Protein AF-A0A0H2ZF99-F1 (afdb_monomer_lite)

InterPro domains:
  IPR028994 Integrin alpha, N-terminal [SSF69318] (31-156)

Radius of gyration: 26.5 Å; chains: 1; bounding box: 35×105×45 Å

Organism: Pseudomonas aeruginosa (strain UCBPP-PA14) (NCBI:txid208963)

Sequence (159 aa):
MGVGSGGCMVGRWSAWIVAVAICLMVGDATAAGWRSANFRVYSGDYNGDGQPDLYLKAVTSVVVVGGEVATPIPLLPPLKNVVLLRNGASYSALYDPPAADLNAVAWTAAPYQSFIGDLNRDGILDLVLQPNDSSDSLLIVSGNPSAHGVLQVASGTGR

pLDDT: mean 72.23, std 19.37, range [34.22, 95.94]

Structure (mmCIF, N/CA/C/O backbone):
data_AF-A0A0H2ZF99-F1
#
_entry.id   AF-A0A0H2ZF99-F1
#
loop_
_atom_site.group_PDB
_atom_site.id
_atom_site.type_symbol
_atom_site.label_atom_id
_atom_site.label_alt_id
_atom_site.label_comp_id
_atom_site.label_asym_id
_atom_site.label_entity_id
_atom_site.label_seq_id
_atom_site.pdbx_PDB_ins_code
_atom_site.Cartn_x
_atom_site.Cartn_y
_atom_site.Cartn_z
_atom_site.occupancy
_atom_site.B_iso_or_equiv
_atom_site.auth_seq_id
_atom_site.auth_comp_id
_atom_site.auth_asym_id
_atom_site.auth_atom_id
_atom_site.pdbx_PDB_model_num
ATOM 1 N N . MET A 1 1 ? 1.328 80.594 10.123 1.00 35.31 1 MET A N 1
ATOM 2 C CA . MET A 1 1 ? 0.229 79.750 10.644 1.00 35.31 1 MET A CA 1
ATOM 3 C C . MET A 1 1 ? -0.377 79.042 9.449 1.00 35.31 1 MET A C 1
ATOM 5 O O . MET A 1 1 ? -0.540 79.683 8.422 1.00 35.31 1 MET A O 1
ATOM 9 N N . GLY A 1 2 ? -0.487 77.717 9.532 1.00 40.41 2 GLY A N 1
ATOM 10 C CA . GLY A 1 2 ? -0.562 76.834 8.368 1.00 40.41 2 GLY A CA 1
ATOM 11 C C . GLY A 1 2 ? -1.878 76.848 7.595 1.00 40.41 2 GLY A C 1
ATOM 12 O O . GLY A 1 2 ? -2.890 77.308 8.103 1.00 40.41 2 GLY A O 1
ATOM 13 N N . VAL A 1 3 ? -1.786 76.335 6.368 1.00 38.88 3 VAL A N 1
ATOM 14 C CA . VAL A 1 3 ? -2.584 75.314 5.648 1.00 38.88 3 VAL A CA 1
ATOM 15 C C . VAL A 1 3 ? -1.952 75.287 4.238 1.00 38.88 3 VAL A C 1
ATOM 17 O O . VAL A 1 3 ? -1.569 76.334 3.737 1.00 38.88 3 VAL A O 1
ATOM 20 N N . GLY A 1 4 ? -1.647 74.194 3.546 1.00 37.72 4 GLY A N 1
ATOM 21 C CA . GLY A 1 4 ? -2.236 72.868 3.487 1.00 37.72 4 GLY A CA 1
ATOM 22 C C . GLY A 1 4 ? -2.589 72.601 2.015 1.00 37.72 4 GLY A C 1
ATOM 23 O O . GLY A 1 4 ? -3.331 73.383 1.432 1.00 37.72 4 GLY A O 1
ATOM 24 N N . SER A 1 5 ? -2.081 71.486 1.473 1.00 40.41 5 SER A N 1
ATOM 25 C CA . SER A 1 5 ? -2.592 70.741 0.302 1.00 40.41 5 SER A CA 1
ATOM 26 C C . SER A 1 5 ? -2.018 71.010 -1.103 1.00 40.41 5 SER A C 1
ATOM 28 O O . SER A 1 5 ? -2.213 72.068 -1.688 1.00 40.41 5 SER A O 1
ATOM 30 N N . GLY A 1 6 ? -1.488 69.931 -1.703 1.00 40.09 6 GLY A N 1
ATOM 31 C CA . GLY A 1 6 ? -1.793 69.553 -3.092 1.00 40.09 6 GLY A CA 1
ATOM 32 C C . GLY A 1 6 ? -0.636 69.560 -4.101 1.00 40.09 6 GLY A C 1
ATOM 33 O O . GLY A 1 6 ? -0.054 70.602 -4.367 1.00 40.09 6 GLY A O 1
ATOM 34 N N . GLY A 1 7 ? -0.383 68.410 -4.741 1.00 37.44 7 GLY A N 1
ATOM 35 C CA . GLY A 1 7 ? 0.385 68.305 -5.997 1.00 37.44 7 GLY A CA 1
ATOM 36 C C . GLY A 1 7 ? 1.364 67.126 -6.004 1.00 37.44 7 GLY A C 1
ATOM 37 O O . GLY A 1 7 ? 2.432 67.205 -5.417 1.00 37.44 7 GLY A O 1
ATOM 38 N N . CYS A 1 8 ? 0.938 65.934 -6.428 1.00 38.50 8 CYS A N 1
ATOM 39 C CA . CYS A 1 8 ? 0.991 65.406 -7.805 1.00 38.50 8 CYS A CA 1
ATOM 40 C C . CYS A 1 8 ? 2.279 64.607 -8.126 1.00 38.50 8 CYS A C 1
ATOM 42 O O . CYS A 1 8 ? 3.284 65.093 -8.625 1.00 38.50 8 CYS A O 1
ATOM 44 N N . MET A 1 9 ? 2.189 63.312 -7.824 1.00 37.25 9 MET A N 1
ATOM 45 C CA . MET A 1 9 ? 2.695 62.176 -8.604 1.00 37.25 9 MET A CA 1
ATOM 46 C C . MET A 1 9 ? 2.906 62.468 -10.107 1.00 37.25 9 MET A C 1
ATOM 48 O O . MET A 1 9 ? 2.035 63.041 -10.753 1.00 37.25 9 MET A O 1
ATOM 52 N N . VAL A 1 10 ? 4.023 62.009 -10.684 1.00 41.81 10 VAL A N 1
ATOM 53 C CA . VAL A 1 10 ? 4.110 60.793 -11.529 1.00 41.81 10 VAL A CA 1
ATOM 54 C C . VAL A 1 10 ? 5.515 60.709 -12.148 1.00 41.81 10 VAL A C 1
ATOM 56 O O . VAL A 1 10 ? 6.042 61.666 -12.713 1.00 41.81 10 VAL A O 1
ATOM 59 N N . GLY A 1 11 ? 6.126 59.532 -12.002 1.00 37.06 11 GLY A N 1
ATOM 60 C CA . GLY A 1 11 ? 7.475 59.215 -12.448 1.00 37.06 11 GLY A CA 1
ATOM 61 C C . GLY A 1 11 ? 7.618 59.063 -13.962 1.00 37.06 11 GLY A C 1
ATOM 62 O O . GLY A 1 11 ? 6.709 58.645 -14.674 1.00 37.06 11 GLY A O 1
ATOM 63 N N . ARG A 1 12 ? 8.824 59.375 -14.434 1.00 44.19 12 ARG A N 1
ATOM 64 C CA . ARG A 1 12 ? 9.318 59.126 -15.789 1.00 44.19 12 ARG A CA 1
ATOM 65 C C . ARG A 1 12 ? 10.442 58.107 -15.703 1.00 44.19 12 ARG A C 1
ATOM 67 O O . ARG A 1 12 ? 11.547 58.498 -15.358 1.00 44.19 12 ARG A O 1
ATOM 74 N N . TRP A 1 13 ? 10.179 56.853 -16.053 1.00 34.22 13 TRP A N 1
ATOM 75 C CA . TRP A 1 13 ? 11.231 55.908 -16.434 1.00 34.22 13 TRP A CA 1
ATOM 76 C C . TRP A 1 13 ? 10.710 55.039 -17.574 1.00 34.22 13 TRP A C 1
ATOM 78 O O . TRP A 1 13 ? 9.973 54.079 -17.370 1.00 34.22 13 TRP A O 1
ATOM 88 N N . SER A 1 14 ? 11.043 55.460 -18.792 1.00 41.00 14 SER A N 1
ATOM 89 C CA . SER A 1 14 ? 10.775 54.712 -20.014 1.00 41.00 14 SER A CA 1
ATOM 90 C C . SER A 1 14 ? 11.723 53.522 -20.117 1.00 41.00 14 SER A C 1
ATOM 92 O O . SER A 1 14 ? 12.908 53.615 -19.801 1.00 41.00 14 SER A O 1
ATOM 94 N N . ALA A 1 15 ? 11.140 52.416 -20.564 1.00 40.19 15 ALA A N 1
ATOM 95 C CA . ALA A 1 15 ? 11.716 51.094 -20.696 1.00 40.19 15 ALA A CA 1
ATOM 96 C C . ALA A 1 15 ? 12.913 51.020 -21.654 1.00 40.19 15 ALA A C 1
ATOM 98 O O . ALA A 1 15 ? 12.911 51.643 -22.714 1.00 40.19 15 ALA A O 1
ATOM 99 N N . TRP A 1 16 ? 13.854 50.132 -21.329 1.00 38.50 16 TRP A N 1
ATOM 100 C CA . TRP A 1 16 ? 14.688 49.459 -22.319 1.00 38.50 16 TRP A CA 1
ATOM 101 C C . TRP A 1 16 ? 14.464 47.954 -22.204 1.00 38.50 16 TRP A C 1
ATOM 103 O O . TRP A 1 16 ? 14.665 47.345 -21.155 1.00 38.50 16 TRP A O 1
ATOM 113 N N . ILE A 1 17 ? 13.978 47.393 -23.307 1.00 52.03 17 ILE A N 1
ATOM 114 C CA . ILE A 1 17 ? 13.785 45.969 -23.554 1.00 52.03 17 ILE A CA 1
ATOM 115 C C . ILE A 1 17 ? 15.162 45.303 -23.577 1.00 52.03 17 ILE A C 1
ATOM 117 O O . ILE A 1 17 ? 15.979 45.610 -24.442 1.00 52.03 17 ILE A O 1
ATOM 121 N N . VAL A 1 18 ? 15.405 44.369 -22.660 1.00 47.50 18 VAL A N 1
ATOM 122 C CA . VAL A 1 18 ? 16.446 43.353 -22.838 1.00 47.50 18 VAL A CA 1
ATOM 123 C C . VAL A 1 18 ? 15.723 42.065 -23.197 1.00 47.50 18 VAL A C 1
ATOM 125 O O . VAL A 1 18 ? 14.986 41.504 -22.389 1.00 47.50 18 VAL A O 1
ATOM 128 N N . ALA A 1 19 ? 15.887 41.644 -24.448 1.00 43.69 19 ALA A N 1
ATOM 129 C CA . ALA A 1 19 ? 15.392 40.373 -24.943 1.00 43.69 19 ALA A CA 1
ATOM 130 C C . ALA A 1 19 ? 16.072 39.237 -24.166 1.00 43.69 19 ALA A C 1
ATOM 132 O O . ALA A 1 19 ? 17.243 38.931 -24.385 1.00 43.69 19 ALA A O 1
ATOM 133 N N . VAL A 1 20 ? 15.343 38.626 -23.233 1.00 50.16 20 VAL A N 1
ATOM 134 C CA . VAL A 1 20 ? 15.769 37.380 -22.600 1.00 50.16 20 VAL A CA 1
ATOM 135 C C . VAL A 1 20 ? 15.487 36.266 -23.598 1.00 50.16 20 VAL A C 1
ATOM 137 O O . VAL A 1 20 ? 14.334 35.937 -23.870 1.00 50.16 20 VAL A O 1
ATOM 140 N N . ALA A 1 21 ? 16.551 35.709 -24.172 1.00 46.72 21 ALA A N 1
ATOM 141 C CA . ALA A 1 21 ? 16.481 34.459 -24.906 1.00 46.72 21 ALA A CA 1
ATOM 142 C C . ALA A 1 21 ? 16.024 33.359 -23.935 1.00 46.72 21 ALA A C 1
ATOM 144 O O . ALA A 1 21 ? 16.805 32.858 -23.127 1.00 46.72 21 ALA A O 1
ATOM 145 N N . ILE A 1 22 ? 14.737 33.013 -23.984 1.00 53.28 22 ILE A N 1
ATOM 146 C CA . ILE A 1 22 ? 14.213 31.816 -23.331 1.00 53.28 22 ILE A CA 1
ATOM 147 C C . ILE A 1 22 ? 14.732 30.632 -24.144 1.00 53.28 22 ILE A C 1
ATOM 149 O O . ILE A 1 22 ? 14.206 30.297 -25.204 1.00 53.28 22 ILE A O 1
ATOM 153 N N . CYS A 1 23 ? 15.814 30.029 -23.658 1.00 39.53 23 CYS A N 1
ATOM 154 C CA . CYS A 1 23 ? 16.202 28.691 -24.063 1.00 39.53 23 CYS A CA 1
ATOM 155 C C . CYS A 1 23 ? 15.081 27.754 -23.595 1.00 39.53 23 CYS A C 1
ATOM 157 O O . CYS A 1 23 ? 14.932 27.500 -22.399 1.00 39.53 23 CYS A O 1
ATOM 159 N N . LEU A 1 24 ? 14.239 27.313 -24.531 1.00 47.19 24 LEU A N 1
ATOM 160 C CA . LEU A 1 24 ? 13.281 26.243 -24.293 1.00 47.19 24 LEU A CA 1
ATOM 161 C C . LEU A 1 24 ? 14.089 24.969 -24.061 1.00 47.19 24 LEU A C 1
ATOM 163 O O . LEU A 1 24 ? 14.474 24.279 -25.002 1.00 47.19 24 LEU A O 1
ATOM 167 N N . MET A 1 25 ? 14.351 24.673 -22.792 1.00 51.75 25 MET A N 1
ATOM 168 C CA . MET A 1 25 ? 14.695 23.326 -22.374 1.00 51.75 25 MET A CA 1
ATOM 169 C C . MET A 1 25 ? 13.460 22.471 -22.654 1.00 51.75 25 MET A C 1
ATOM 171 O O . MET A 1 25 ? 12.555 22.375 -21.825 1.00 51.75 25 MET A O 1
ATOM 175 N N . VAL A 1 26 ? 13.386 21.888 -23.850 1.00 55.34 26 VAL A N 1
ATOM 176 C CA . VAL A 1 26 ? 12.539 20.721 -24.077 1.00 55.34 26 VAL A CA 1
ATOM 177 C C . VAL A 1 26 ? 13.209 19.611 -23.281 1.00 55.34 26 VAL A C 1
ATOM 179 O O . VAL A 1 26 ? 14.065 18.896 -23.783 1.00 55.34 26 VAL A O 1
ATOM 182 N N . GLY A 1 27 ? 12.906 19.546 -21.985 1.00 51.62 27 GLY A N 1
ATOM 183 C CA . GLY A 1 27 ? 13.127 18.318 -21.248 1.00 51.62 27 GLY A CA 1
ATOM 184 C C . GLY A 1 27 ? 12.269 17.279 -21.942 1.00 51.62 27 GLY A C 1
ATOM 185 O O . GLY A 1 27 ? 11.067 17.506 -22.095 1.00 51.62 27 GLY A O 1
ATOM 186 N N . ASP A 1 28 ? 12.884 16.197 -22.409 1.00 48.66 28 ASP A N 1
ATOM 187 C CA . ASP A 1 28 ? 12.157 15.026 -22.864 1.00 48.66 28 ASP A CA 1
ATOM 188 C C . ASP A 1 28 ? 11.184 14.651 -21.747 1.00 48.66 28 ASP A C 1
ATOM 190 O O . ASP A 1 28 ? 11.563 14.121 -20.702 1.00 48.66 28 ASP A O 1
ATOM 194 N N . ALA A 1 29 ? 9.915 15.007 -21.927 1.00 42.84 29 ALA A N 1
ATOM 195 C CA . ALA A 1 29 ? 8.853 14.448 -21.131 1.00 42.84 29 ALA A CA 1
ATOM 196 C C . ALA A 1 29 ? 8.758 13.006 -21.614 1.00 42.84 29 ALA A C 1
ATOM 198 O O . ALA A 1 29 ? 7.982 12.688 -22.515 1.00 42.84 29 ALA A O 1
ATOM 199 N N . THR A 1 30 ? 9.592 12.129 -21.049 1.00 50.25 30 THR A N 1
ATOM 200 C CA . THR A 1 30 ? 9.236 10.723 -20.992 1.00 50.25 30 THR A CA 1
ATOM 201 C C . THR A 1 30 ? 7.863 10.735 -20.346 1.00 50.25 30 THR A C 1
ATOM 203 O O . THR A 1 30 ? 7.697 11.126 -19.190 1.00 50.25 30 THR A O 1
ATOM 206 N N . ALA A 1 31 ? 6.830 10.468 -21.145 1.00 41.00 31 ALA A N 1
ATOM 207 C CA . ALA A 1 31 ? 5.518 10.221 -20.596 1.00 41.00 31 ALA A CA 1
ATOM 208 C C . ALA A 1 31 ? 5.753 9.108 -19.581 1.00 41.00 31 ALA A C 1
ATOM 210 O O . ALA A 1 31 ? 6.134 8.007 -19.985 1.00 41.00 31 ALA A O 1
ATOM 211 N N . ALA A 1 32 ? 5.657 9.429 -18.284 1.00 50.34 32 ALA A N 1
ATOM 212 C CA . ALA A 1 32 ? 5.730 8.435 -17.231 1.00 50.34 32 ALA A CA 1
ATOM 213 C C . ALA A 1 32 ? 4.733 7.364 -17.657 1.00 50.34 32 ALA A C 1
ATOM 215 O O . ALA A 1 32 ? 3.545 7.650 -17.819 1.00 50.34 32 ALA A O 1
ATOM 216 N N . GLY A 1 33 ? 5.251 6.203 -18.053 1.00 52.34 33 GLY A N 1
ATOM 217 C CA . GLY A 1 33 ? 4.444 5.185 -18.693 1.00 52.34 33 GLY A CA 1
ATOM 218 C C . GLY A 1 33 ? 3.492 4.663 -17.641 1.00 52.34 33 GLY A C 1
ATOM 219 O O . GLY A 1 33 ? 3.883 3.813 -16.851 1.00 52.34 33 GLY A O 1
ATOM 220 N N . TRP A 1 34 ? 2.274 5.197 -17.598 1.00 55.41 34 TRP A N 1
ATOM 221 C CA . TRP A 1 34 ? 1.249 4.736 -16.681 1.00 55.41 34 TRP A CA 1
ATOM 222 C C . TRP A 1 34 ? 0.890 3.313 -17.075 1.00 55.41 34 TRP A C 1
ATOM 224 O O . TRP A 1 34 ? 0.385 3.059 -18.172 1.00 55.41 34 TRP A O 1
ATOM 234 N N . ARG A 1 35 ? 1.192 2.364 -16.194 1.00 67.56 35 ARG A N 1
ATOM 235 C CA . ARG A 1 35 ? 0.827 0.961 -16.390 1.00 67.56 35 ARG A CA 1
ATOM 236 C C . ARG A 1 35 ? -0.062 0.542 -15.239 1.00 67.56 35 ARG A C 1
ATOM 238 O O . ARG A 1 35 ? 0.179 0.932 -14.099 1.00 67.56 35 ARG A O 1
ATOM 245 N N . SER A 1 36 ? -1.087 -0.250 -15.544 1.00 67.50 36 SER A N 1
ATOM 246 C CA . SER A 1 36 ? -1.862 -0.905 -14.494 1.00 67.50 36 SER A CA 1
ATOM 247 C C . SER A 1 36 ? -0.911 -1.778 -13.682 1.00 67.50 36 SER A C 1
ATOM 249 O O . SER A 1 36 ? -0.144 -2.571 -14.240 1.00 67.50 36 SER A O 1
ATOM 251 N N . ALA A 1 37 ? -0.912 -1.568 -12.373 1.00 69.44 37 ALA A N 1
ATOM 252 C CA . ALA A 1 37 ? -0.095 -2.338 -11.467 1.00 69.44 37 ALA A CA 1
ATOM 253 C C . ALA A 1 37 ? -0.821 -3.648 -11.156 1.00 69.44 37 ALA A C 1
ATOM 255 O O . ALA A 1 37 ? -2.027 -3.664 -10.923 1.00 69.44 37 ALA A O 1
ATOM 256 N N . ASN A 1 38 ? -0.091 -4.761 -11.117 1.00 74.75 38 ASN A N 1
ATOM 257 C CA . ASN A 1 38 ? -0.664 -6.029 -10.677 1.00 74.75 38 ASN A CA 1
ATOM 258 C C . ASN A 1 38 ? -0.580 -6.106 -9.141 1.00 74.75 38 ASN A C 1
ATOM 260 O O . ASN A 1 38 ? 0.196 -6.876 -8.577 1.00 74.75 38 ASN A O 1
ATOM 264 N N . PHE A 1 39 ? -1.318 -5.226 -8.459 1.00 82.19 39 PHE A N 1
ATOM 265 C CA . PHE A 1 39 ? -1.425 -5.192 -7.000 1.00 82.19 39 PHE A CA 1
ATOM 266 C C . PHE A 1 39 ? -2.869 -5.408 -6.573 1.00 82.19 39 PHE A C 1
ATOM 268 O O . PHE A 1 39 ? -3.807 -4.895 -7.185 1.00 82.19 39 PHE A O 1
ATOM 275 N N . ARG A 1 40 ? -3.042 -6.165 -5.489 1.00 88.12 40 ARG A N 1
ATOM 276 C CA . ARG A 1 40 ? -4.326 -6.282 -4.796 1.00 88.12 40 ARG A CA 1
ATOM 277 C C . ARG A 1 40 ? -4.273 -5.447 -3.532 1.00 88.12 40 ARG A C 1
ATOM 279 O O . ARG A 1 40 ? -3.329 -5.581 -2.758 1.00 88.12 40 ARG A O 1
ATOM 286 N N . VAL A 1 41 ? -5.287 -4.616 -3.342 1.00 91.25 41 VAL A N 1
ATOM 287 C CA . VAL A 1 41 ? -5.409 -3.751 -2.172 1.00 91.25 41 VAL A CA 1
ATOM 288 C C . VAL A 1 41 ? -6.452 -4.344 -1.240 1.00 91.25 41 VAL A C 1
ATOM 290 O O . VAL A 1 41 ? -7.551 -4.710 -1.664 1.00 91.25 41 VAL A O 1
ATOM 293 N N . TYR A 1 42 ? -6.094 -4.452 0.029 1.00 94.12 42 TYR A N 1
ATOM 294 C CA . TYR A 1 42 ? -6.966 -4.912 1.093 1.00 94.12 42 TYR A CA 1
ATOM 295 C C . TYR A 1 42 ? -7.035 -3.865 2.198 1.00 94.12 42 TYR A C 1
ATOM 297 O O . TYR A 1 42 ? -6.103 -3.086 2.354 1.00 94.12 42 TYR A O 1
ATOM 305 N N . SER A 1 43 ? -8.115 -3.869 2.968 1.00 93.62 43 SER A N 1
ATOM 306 C CA . SER A 1 43 ? -8.277 -3.076 4.180 1.00 93.62 43 SER A CA 1
ATOM 307 C C . SER A 1 43 ? -8.466 -3.988 5.392 1.00 93.62 43 SER A C 1
ATOM 309 O O . SER A 1 43 ? -9.091 -5.049 5.281 1.00 93.62 43 SER A O 1
ATOM 311 N N . GLY A 1 44 ? -7.880 -3.603 6.522 1.00 93.88 44 GLY A N 1
ATOM 312 C CA . GLY A 1 44 ? -7.889 -4.336 7.788 1.00 93.88 44 GLY A CA 1
ATOM 313 C C . GLY A 1 44 ? -7.114 -3.560 8.852 1.00 93.88 44 GLY A C 1
ATOM 314 O O . GLY A 1 44 ? -6.438 -2.603 8.515 1.00 93.88 44 GLY A O 1
ATOM 315 N N . ASP A 1 45 ? -7.214 -3.946 10.118 1.00 95.12 45 ASP A N 1
ATOM 316 C CA . ASP A 1 45 ? -6.483 -3.301 11.220 1.00 95.12 45 ASP A CA 1
ATOM 317 C C . ASP A 1 45 ? -5.219 -4.120 11.526 1.00 95.12 45 ASP A C 1
ATOM 319 O O . ASP A 1 45 ? -5.306 -5.218 12.082 1.00 95.12 45 ASP A O 1
ATOM 323 N N . TYR A 1 46 ? -4.056 -3.649 11.066 1.00 95.94 46 TYR A N 1
ATOM 324 C CA . TYR A 1 46 ? -2.798 -4.389 11.180 1.00 95.94 46 TYR A CA 1
ATOM 325 C C . TYR A 1 46 ? -2.125 -4.178 12.534 1.00 95.94 46 TYR A C 1
ATOM 327 O O . TYR A 1 46 ? -1.537 -5.114 13.079 1.00 95.94 46 TYR A O 1
ATOM 335 N N . ASN A 1 47 ? -2.178 -2.959 13.071 1.00 93.56 47 ASN A N 1
ATOM 336 C CA . ASN A 1 47 ? -1.498 -2.592 14.314 1.00 93.56 47 ASN A CA 1
ATOM 337 C C . ASN A 1 47 ? -2.405 -2.672 15.562 1.00 93.56 47 ASN A C 1
ATOM 339 O O . ASN A 1 47 ? -1.902 -2.514 16.677 1.00 93.56 47 ASN A O 1
ATOM 343 N N . GLY A 1 48 ? -3.699 -2.960 15.394 1.00 93.88 48 GLY A N 1
ATOM 344 C CA . GLY A 1 48 ? -4.671 -3.107 16.476 1.00 93.88 48 GLY A CA 1
ATOM 345 C C . GLY A 1 48 ? -5.130 -1.778 17.073 1.00 93.88 48 GLY A C 1
ATOM 346 O O . GLY A 1 48 ? -5.545 -1.751 18.235 1.00 93.88 48 GLY A O 1
ATOM 347 N N . ASP A 1 49 ? -5.004 -0.672 16.335 1.00 92.69 49 ASP A N 1
ATOM 348 C CA . ASP A 1 49 ? -5.350 0.667 16.818 1.00 92.69 49 ASP A CA 1
ATOM 349 C C . ASP A 1 49 ? -6.821 1.056 16.568 1.00 92.69 49 ASP A C 1
ATOM 351 O O . ASP A 1 49 ? -7.272 2.119 17.011 1.00 92.69 49 ASP A O 1
ATOM 355 N N . GLY A 1 50 ? -7.589 0.179 15.913 1.00 92.31 50 GLY A N 1
ATOM 356 C CA . GLY A 1 50 ? -8.999 0.374 15.593 1.00 92.31 50 GLY A CA 1
ATOM 357 C C . GLY A 1 50 ? -9.260 1.231 14.351 1.00 92.31 50 GLY A C 1
ATOM 358 O O . GLY A 1 50 ? -10.427 1.486 14.037 1.00 92.31 50 GLY A O 1
ATOM 359 N N . GLN A 1 51 ? -8.226 1.682 13.636 1.00 91.62 51 GLN A N 1
ATOM 360 C CA . GLN A 1 51 ? -8.345 2.337 12.337 1.00 91.62 51 GLN A CA 1
ATOM 361 C C . GLN A 1 51 ? -8.065 1.348 11.191 1.00 91.62 51 GLN A C 1
ATOM 363 O O . GLN A 1 51 ? -7.253 0.438 11.322 1.00 91.62 51 GLN A O 1
ATOM 368 N N . PRO A 1 52 ? -8.734 1.504 10.033 1.00 91.56 52 PRO A N 1
ATOM 369 C CA . PRO A 1 52 ? -8.493 0.632 8.890 1.00 91.56 52 PRO A CA 1
ATOM 370 C C . PRO A 1 52 ? -7.182 0.994 8.174 1.00 91.56 52 PRO A C 1
ATOM 372 O O . PRO A 1 52 ? -7.089 2.029 7.511 1.00 91.56 52 PRO A O 1
ATOM 375 N N . ASP A 1 53 ? -6.200 0.105 8.244 1.00 94.31 53 ASP A N 1
ATOM 376 C CA . ASP A 1 53 ? -4.975 0.128 7.446 1.00 94.31 53 ASP A CA 1
ATOM 377 C C . ASP A 1 53 ? -5.219 -0.433 6.036 1.00 94.31 53 ASP A C 1
ATOM 379 O O . ASP A 1 53 ? -6.234 -1.089 5.762 1.00 94.31 53 ASP A O 1
ATOM 383 N N . LEU A 1 54 ? -4.268 -0.199 5.124 1.00 93.44 54 LEU A N 1
ATOM 384 C CA . LEU A 1 54 ? -4.296 -0.765 3.772 1.00 93.44 54 LEU A CA 1
ATOM 385 C C . LEU A 1 54 ? -3.123 -1.715 3.535 1.00 93.44 54 LEU A C 1
ATOM 387 O O . LEU A 1 54 ? -1.968 -1.351 3.722 1.00 93.44 54 LEU A O 1
ATOM 391 N N . TYR A 1 55 ? -3.403 -2.911 3.030 1.00 94.31 55 TYR A N 1
ATOM 392 C CA . TYR A 1 55 ? -2.394 -3.876 2.611 1.00 94.31 55 TYR A CA 1
ATOM 393 C C . TYR A 1 55 ? -2.304 -3.960 1.088 1.00 94.31 55 TYR A C 1
ATOM 395 O O . TYR A 1 55 ? -3.260 -4.311 0.394 1.00 94.31 55 TYR A O 1
ATOM 403 N N . LEU A 1 56 ? -1.113 -3.664 0.573 1.00 91.88 56 LEU A N 1
ATOM 404 C CA . LEU A 1 56 ? -0.748 -3.703 -0.835 1.00 91.88 56 LEU A CA 1
ATOM 405 C C . LEU A 1 56 ? -0.011 -5.009 -1.104 1.00 91.88 56 LEU A C 1
ATOM 407 O O . LEU A 1 56 ? 1.180 -5.161 -0.816 1.00 91.88 56 LEU A O 1
ATOM 411 N N . LYS A 1 57 ? -0.745 -5.975 -1.649 1.00 89.56 57 LYS A N 1
ATOM 412 C CA . LYS A 1 57 ? -0.217 -7.289 -1.990 1.00 89.56 57 LYS A CA 1
ATOM 413 C C . LYS A 1 57 ? 0.315 -7.288 -3.412 1.00 89.56 57 LYS A C 1
ATOM 415 O O . LYS A 1 57 ? -0.449 -7.141 -4.371 1.00 89.56 57 LYS A O 1
ATOM 420 N N . 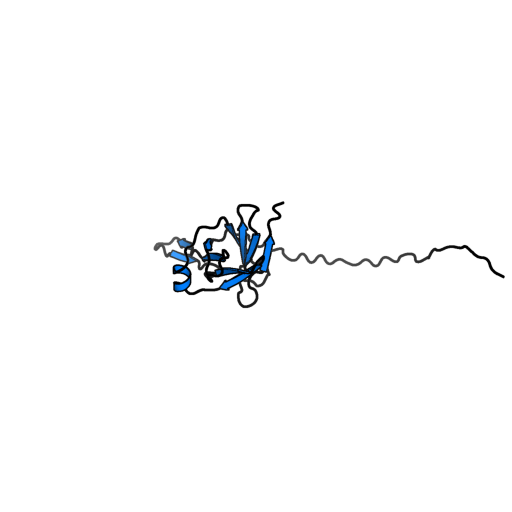ALA A 1 58 ? 1.611 -7.528 -3.532 1.00 82.75 58 ALA A N 1
ATOM 421 C CA . ALA A 1 58 ? 2.275 -7.646 -4.813 1.00 82.75 58 ALA A CA 1
ATOM 422 C C . ALA A 1 58 ? 1.882 -8.960 -5.512 1.00 82.75 58 ALA A C 1
ATOM 424 O O . ALA A 1 58 ? 1.921 -10.032 -4.900 1.00 82.75 58 ALA A O 1
ATOM 425 N N . VAL A 1 59 ? 1.493 -8.896 -6.791 1.00 77.00 59 VAL A N 1
ATOM 426 C CA . VAL A 1 59 ? 1.166 -10.082 -7.599 1.00 77.00 59 VAL A CA 1
ATOM 427 C C . VAL A 1 59 ? 2.255 -10.296 -8.647 1.00 77.00 59 VAL A C 1
ATOM 429 O O . VAL A 1 59 ? 2.453 -9.477 -9.545 1.00 77.00 59 VAL A O 1
ATOM 432 N N . THR A 1 60 ? 2.965 -11.421 -8.551 1.00 68.69 60 THR A N 1
ATOM 433 C CA . THR A 1 60 ? 3.925 -11.853 -9.572 1.00 68.69 60 THR A CA 1
ATOM 434 C C . THR A 1 60 ? 3.191 -12.206 -10.861 1.00 68.69 60 THR A C 1
ATOM 436 O O . THR A 1 60 ? 2.240 -12.987 -10.867 1.00 68.69 60 THR A O 1
ATOM 439 N N . SER A 1 61 ? 3.640 -11.624 -11.971 1.00 63.22 61 SER A N 1
ATOM 440 C CA . SER A 1 61 ? 3.146 -11.963 -13.310 1.00 63.22 61 SER A CA 1
ATOM 441 C C . SER A 1 61 ? 4.148 -12.891 -13.987 1.00 63.22 61 SER A C 1
ATOM 443 O O . SER A 1 61 ? 5.344 -12.747 -13.775 1.00 63.22 61 SER A O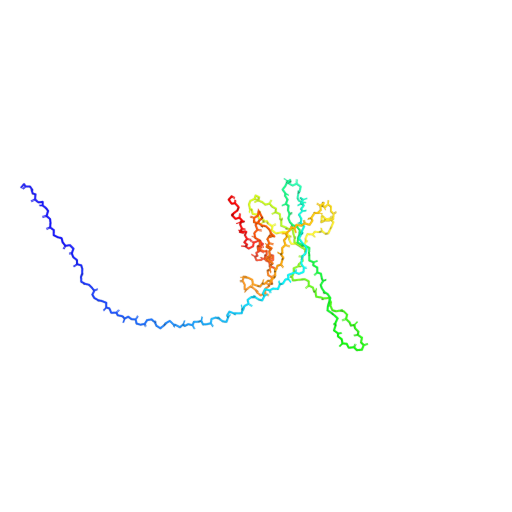 1
ATOM 445 N N . VAL A 1 62 ? 3.697 -13.843 -14.800 1.00 59.00 62 VAL A N 1
ATOM 446 C CA . VAL A 1 62 ? 4.590 -14.757 -15.529 1.00 59.00 62 VAL A CA 1
ATOM 447 C C . VAL A 1 62 ? 4.458 -14.483 -17.019 1.00 59.00 62 VAL A C 1
ATOM 449 O O . VAL A 1 62 ? 3.344 -14.445 -17.539 1.00 59.00 62 VAL A O 1
ATOM 452 N N . VAL A 1 63 ? 5.585 -14.301 -17.705 1.00 61.91 63 VAL A N 1
ATOM 453 C CA . VAL A 1 63 ? 5.627 -14.245 -19.171 1.00 61.91 63 VAL A CA 1
ATOM 454 C C . VAL A 1 63 ? 6.159 -15.574 -19.684 1.00 61.91 63 VAL A C 1
ATOM 456 O O . VAL A 1 63 ? 7.210 -16.038 -19.247 1.00 61.91 63 VAL A O 1
ATOM 459 N N . VAL A 1 64 ? 5.431 -16.187 -20.615 1.00 63.03 64 VAL A N 1
ATOM 460 C CA . VAL A 1 64 ? 5.902 -17.362 -21.354 1.00 63.03 64 VAL A CA 1
ATOM 461 C C . VAL A 1 64 ? 6.514 -16.865 -22.657 1.00 63.03 64 VAL A C 1
ATOM 463 O O . VAL A 1 64 ? 5.808 -16.304 -23.493 1.00 63.03 64 VAL A O 1
ATOM 466 N N . VAL A 1 65 ? 7.822 -17.044 -22.828 1.00 61.22 65 VAL A N 1
ATOM 467 C CA . VAL A 1 65 ? 8.501 -16.723 -24.089 1.00 61.22 65 VAL A CA 1
ATOM 468 C C . VAL A 1 65 ? 8.583 -18.002 -24.920 1.00 61.22 65 VAL A C 1
ATOM 470 O O . VAL A 1 65 ? 9.027 -19.040 -24.434 1.00 61.22 65 VAL A O 1
ATOM 473 N N . GLY A 1 66 ? 8.080 -17.946 -26.154 1.00 47.53 66 GLY A N 1
ATOM 474 C CA . GLY A 1 66 ? 7.964 -19.108 -27.034 1.00 47.53 66 GLY A CA 1
ATOM 475 C C . GLY A 1 66 ? 9.290 -19.511 -27.686 1.00 47.53 66 GLY A C 1
ATOM 476 O O . GLY A 1 66 ? 9.881 -18.726 -28.424 1.00 47.53 66 GLY A O 1
ATOM 477 N N . GLY A 1 67 ? 9.694 -20.760 -27.448 1.00 70.12 67 GLY A N 1
ATOM 478 C CA . GLY A 1 67 ? 10.696 -21.561 -28.164 1.00 70.12 67 GLY A CA 1
ATOM 479 C C . GLY A 1 67 ? 10.318 -23.052 -28.052 1.00 70.12 67 GLY A C 1
ATOM 480 O O . GLY A 1 67 ? 9.224 -23.352 -27.575 1.00 70.12 67 GLY A O 1
ATOM 481 N N . GLU A 1 68 ? 11.191 -23.995 -28.440 1.00 63.84 68 GLU A N 1
ATOM 482 C CA . GLU A 1 68 ? 10.923 -25.453 -28.314 1.00 63.84 68 GLU A CA 1
ATOM 483 C C . GLU A 1 68 ? 10.654 -25.916 -26.865 1.00 63.84 68 GLU A C 1
ATOM 485 O O . GLU A 1 68 ? 10.064 -26.972 -26.649 1.00 63.84 68 GLU A O 1
ATOM 490 N N . VAL A 1 69 ? 11.019 -25.104 -25.866 1.00 53.09 69 VAL A N 1
ATOM 491 C CA . VAL A 1 69 ? 10.644 -25.280 -24.459 1.00 53.09 69 VAL A CA 1
ATOM 492 C C . VAL A 1 69 ? 10.081 -23.961 -23.938 1.00 53.09 69 VAL A C 1
ATOM 494 O O . VAL A 1 69 ? 10.775 -22.947 -23.913 1.00 53.09 69 VAL A O 1
ATOM 497 N N . ALA A 1 70 ? 8.822 -23.973 -23.503 1.00 53.09 70 ALA A N 1
ATOM 498 C CA . ALA A 1 70 ? 8.201 -22.848 -22.818 1.00 53.09 70 ALA A CA 1
ATOM 499 C C . ALA A 1 70 ? 8.825 -22.691 -21.423 1.00 53.09 70 ALA A C 1
ATOM 501 O O . ALA A 1 70 ? 8.496 -23.443 -20.506 1.00 53.09 70 ALA A O 1
ATOM 502 N N . THR A 1 71 ? 9.729 -21.725 -21.250 1.00 57.28 71 THR A N 1
ATOM 503 C CA . THR A 1 71 ? 10.252 -21.356 -19.930 1.00 57.28 71 THR A CA 1
ATOM 504 C C . THR A 1 71 ? 9.443 -20.177 -19.379 1.00 57.28 71 THR A C 1
ATOM 506 O O . THR A 1 71 ? 9.431 -19.095 -19.973 1.00 57.28 71 THR A O 1
ATOM 509 N N . PRO A 1 72 ? 8.714 -20.350 -18.263 1.00 59.97 72 PRO A N 1
ATOM 510 C CA . PRO A 1 72 ? 8.028 -19.238 -17.626 1.00 59.97 72 PRO A CA 1
ATOM 511 C C . PRO A 1 72 ? 9.059 -18.330 -16.945 1.00 59.97 72 PRO A C 1
ATOM 513 O O . PRO A 1 72 ? 9.818 -18.788 -16.091 1.00 59.97 72 PRO A O 1
ATOM 516 N N . ILE A 1 73 ? 9.078 -17.042 -17.294 1.00 52.66 73 ILE A N 1
ATOM 517 C CA . ILE A 1 73 ? 9.909 -16.033 -16.628 1.00 52.66 73 ILE A CA 1
ATOM 518 C C . ILE A 1 73 ? 9.012 -15.263 -15.650 1.00 52.66 73 ILE A C 1
ATOM 520 O O . ILE A 1 73 ? 8.100 -14.554 -16.093 1.00 52.66 73 ILE A O 1
ATOM 524 N N . PRO A 1 74 ? 9.218 -15.393 -14.326 1.00 55.41 74 PRO A N 1
ATOM 525 C CA . PRO A 1 74 ? 8.494 -14.585 -13.359 1.00 55.41 74 PRO A CA 1
ATOM 526 C C . PRO A 1 74 ? 8.969 -13.131 -13.451 1.00 55.41 74 PRO A C 1
ATOM 528 O O . PRO A 1 74 ? 10.144 -12.827 -13.256 1.00 55.41 74 PRO A O 1
ATOM 531 N N . LEU A 1 75 ? 8.039 -12.222 -13.723 1.00 57.94 75 LEU A N 1
ATOM 532 C CA . LEU A 1 75 ? 8.226 -10.795 -13.522 1.00 57.94 75 LEU A CA 1
ATOM 533 C C . LEU A 1 75 ? 8.034 -10.515 -12.033 1.00 57.94 75 LEU A C 1
ATOM 535 O O . LEU A 1 75 ? 6.925 -10.643 -11.497 1.00 57.94 75 LEU A O 1
ATOM 539 N N . LEU A 1 76 ? 9.132 -10.163 -11.365 1.00 56.28 76 LEU A N 1
ATOM 540 C CA . LEU A 1 76 ? 9.071 -9.687 -9.992 1.00 56.28 76 LEU A CA 1
ATOM 541 C C . LEU A 1 76 ? 8.260 -8.385 -9.966 1.00 56.28 76 LEU A C 1
ATOM 543 O O . LEU A 1 76 ? 8.467 -7.522 -10.824 1.00 56.28 76 LEU A O 1
ATOM 547 N N . PRO A 1 77 ? 7.315 -8.243 -9.026 1.00 62.97 77 PRO A N 1
ATOM 548 C CA . PRO A 1 77 ? 6.587 -7.002 -8.876 1.00 62.97 77 PRO A CA 1
ATOM 549 C C . PRO A 1 77 ? 7.572 -5.871 -8.555 1.00 62.97 77 PRO A C 1
ATOM 551 O O . PRO A 1 77 ? 8.578 -6.109 -7.882 1.00 62.97 77 PRO A O 1
ATOM 554 N N . PRO A 1 78 ? 7.286 -4.643 -9.015 1.00 62.44 78 PRO A N 1
ATOM 555 C CA . PRO A 1 78 ? 8.173 -3.506 -8.794 1.00 62.44 78 PRO A CA 1
ATOM 556 C C . PRO A 1 78 ? 8.356 -3.198 -7.305 1.00 62.44 78 PRO A C 1
ATOM 558 O O . PRO A 1 78 ? 9.390 -2.660 -6.930 1.00 62.44 78 PRO A O 1
ATOM 561 N N . LEU A 1 79 ? 7.389 -3.598 -6.467 1.00 72.12 79 LEU A N 1
ATOM 562 C CA . LEU A 1 79 ? 7.409 -3.444 -5.016 1.00 72.12 79 LEU A CA 1
ATOM 563 C C . LEU A 1 79 ? 7.116 -4.764 -4.319 1.00 72.12 79 LEU A C 1
ATOM 565 O O . LEU A 1 79 ? 6.341 -5.589 -4.809 1.00 72.12 79 LEU A O 1
ATOM 569 N N . LYS A 1 80 ? 7.715 -4.933 -3.139 1.00 83.38 80 LYS A N 1
ATOM 570 C CA . LYS A 1 80 ? 7.314 -5.969 -2.186 1.00 83.38 80 LYS A CA 1
ATOM 571 C C . LYS A 1 80 ? 5.943 -5.647 -1.586 1.00 83.38 80 LYS A C 1
ATOM 573 O O . LYS A 1 80 ? 5.325 -4.634 -1.899 1.00 83.38 80 LYS A O 1
ATOM 578 N N . ASN A 1 81 ? 5.471 -6.527 -0.710 1.00 89.00 81 ASN A N 1
ATOM 579 C CA . ASN A 1 81 ? 4.304 -6.253 0.116 1.00 89.00 81 ASN A CA 1
ATOM 580 C C . ASN A 1 81 ? 4.523 -4.975 0.937 1.00 89.00 81 ASN A C 1
ATOM 582 O O . ASN A 1 81 ? 5.588 -4.800 1.530 1.00 89.00 81 ASN A O 1
ATOM 586 N N . VAL A 1 82 ? 3.512 -4.113 0.985 1.00 90.88 82 VAL A N 1
ATOM 587 C CA . VAL A 1 82 ? 3.536 -2.877 1.776 1.00 90.88 82 VAL A CA 1
ATOM 588 C C . VAL A 1 82 ? 2.247 -2.783 2.576 1.00 90.88 82 VAL A C 1
ATOM 590 O O . VAL A 1 82 ? 1.173 -3.061 2.045 1.00 90.88 82 VAL A O 1
ATOM 593 N N . VAL A 1 83 ? 2.345 -2.387 3.839 1.00 92.94 83 VAL A N 1
ATOM 594 C CA . VAL A 1 83 ? 1.194 -2.008 4.665 1.00 92.94 83 VAL A CA 1
ATOM 595 C C . VAL A 1 83 ? 1.240 -0.502 4.884 1.00 92.94 83 VAL A C 1
ATOM 597 O O . VAL A 1 83 ? 2.261 0.040 5.294 1.00 92.94 83 VAL A O 1
ATOM 600 N N . LEU A 1 84 ? 0.146 0.185 4.583 1.00 92.94 84 LEU A N 1
ATOM 601 C CA . LEU A 1 84 ? -0.047 1.594 4.882 1.00 92.94 84 LEU A CA 1
ATOM 602 C C . LEU A 1 84 ? -0.805 1.700 6.203 1.00 92.94 84 LEU A C 1
ATOM 604 O O . LEU A 1 84 ? -2.008 1.456 6.244 1.00 92.94 84 LEU A O 1
ATOM 608 N N . LEU A 1 85 ? -0.083 2.074 7.254 1.00 92.69 85 LEU A N 1
ATOM 609 C CA . LEU A 1 85 ? -0.617 2.305 8.590 1.00 92.69 85 LEU A CA 1
ATOM 610 C C . LEU A 1 85 ? -1.346 3.644 8.632 1.00 92.69 85 LEU A C 1
ATOM 612 O O . LEU A 1 85 ? -0.770 4.670 8.247 1.00 92.69 85 LEU A O 1
ATOM 616 N N . ARG A 1 86 ? -2.594 3.651 9.090 1.00 91.25 86 ARG A N 1
ATOM 617 C CA . ARG A 1 86 ? -3.422 4.850 9.143 1.00 91.25 86 ARG A CA 1
ATOM 618 C C . ARG A 1 86 ? -3.079 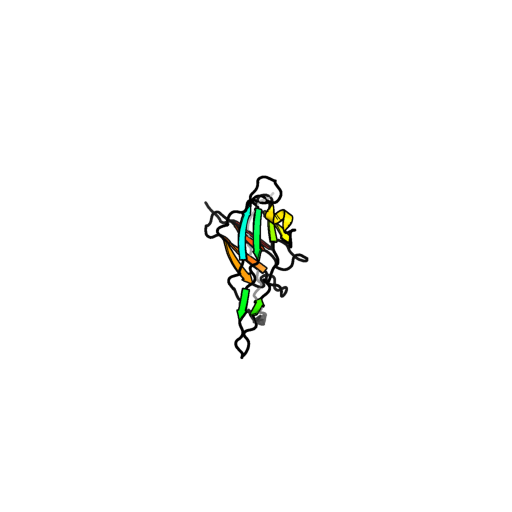5.702 10.362 1.00 91.25 86 ARG A C 1
ATOM 620 O O . ARG A 1 86 ? -3.258 5.307 11.503 1.00 91.25 86 ARG A O 1
ATOM 627 N N . ASN A 1 87 ? -2.661 6.937 10.108 1.00 88.94 87 ASN A N 1
ATOM 628 C CA . ASN A 1 87 ? -2.309 7.922 11.128 1.00 88.94 87 ASN A CA 1
ATOM 629 C C . ASN A 1 87 ? -3.194 9.167 10.973 1.00 88.94 87 ASN A C 1
ATOM 631 O O . ASN A 1 87 ? -2.758 10.221 10.496 1.00 88.94 87 ASN A O 1
ATOM 635 N N . GLY A 1 88 ? -4.475 9.039 11.331 1.00 85.69 88 GLY A N 1
ATOM 636 C CA . GLY A 1 88 ? -5.464 10.105 11.169 1.00 85.69 88 GLY A CA 1
ATOM 637 C C . GLY A 1 88 ? -5.805 10.349 9.696 1.00 85.69 88 GLY A C 1
ATOM 638 O O . GLY A 1 88 ? -6.436 9.511 9.059 1.00 85.69 88 GLY A O 1
ATOM 639 N N . ALA A 1 89 ? -5.424 11.508 9.152 1.00 81.19 89 ALA A N 1
ATOM 640 C CA . ALA A 1 89 ? -5.629 11.839 7.734 1.00 81.19 89 ALA A CA 1
ATOM 641 C C . ALA A 1 89 ? -4.477 11.373 6.819 1.00 81.19 89 ALA A C 1
ATOM 643 O O . ALA A 1 89 ? -4.577 11.492 5.598 1.00 81.19 89 ALA A O 1
ATOM 644 N N . SER A 1 90 ? -3.393 10.860 7.404 1.00 84.38 90 SER A N 1
ATOM 645 C CA . SER A 1 90 ? -2.172 10.458 6.703 1.00 84.38 90 SER A CA 1
ATOM 646 C C . SER A 1 90 ? -1.942 8.953 6.803 1.00 84.38 90 SER A C 1
ATOM 648 O O . SER A 1 90 ? -2.558 8.272 7.621 1.00 84.38 90 SER A O 1
ATOM 650 N N . TYR A 1 91 ? -1.003 8.448 6.004 1.00 89.94 91 TYR A N 1
ATOM 651 C CA . TYR A 1 91 ? -0.546 7.062 6.063 1.00 89.94 91 TYR A CA 1
ATOM 652 C C . TYR A 1 91 ? 0.970 6.987 6.259 1.00 89.94 91 TYR A C 1
ATOM 654 O O . TYR A 1 91 ? 1.714 7.826 5.746 1.00 89.94 91 TYR A O 1
ATOM 662 N N . SER A 1 92 ? 1.431 5.954 6.960 1.00 88.88 92 SER A N 1
ATOM 663 C CA . SER A 1 92 ? 2.845 5.581 7.056 1.00 88.88 92 SER A CA 1
ATOM 664 C C . SER A 1 92 ? 3.068 4.226 6.396 1.00 88.88 92 SER A C 1
ATOM 666 O O . SER A 1 92 ? 2.355 3.275 6.685 1.00 88.88 92 SER A O 1
ATOM 668 N N . ALA A 1 93 ? 4.054 4.127 5.507 1.00 89.94 93 ALA A N 1
ATOM 669 C CA . ALA A 1 93 ? 4.333 2.889 4.787 1.00 89.94 93 ALA A CA 1
ATOM 670 C C . ALA A 1 93 ? 5.303 1.991 5.570 1.00 89.94 93 ALA A C 1
ATOM 672 O O . ALA A 1 93 ? 6.419 2.401 5.891 1.00 89.94 93 ALA A O 1
ATOM 673 N N . LEU A 1 94 ? 4.880 0.758 5.834 1.00 90.69 94 LEU A N 1
ATOM 674 C CA . LEU A 1 94 ? 5.695 -0.343 6.326 1.00 90.69 94 LEU A CA 1
ATOM 675 C C . LEU A 1 94 ? 5.983 -1.296 5.164 1.00 90.69 94 LEU A C 1
ATOM 677 O O . LEU A 1 94 ? 5.081 -1.948 4.636 1.00 90.69 94 LEU A O 1
ATOM 681 N N . TYR A 1 95 ? 7.248 -1.372 4.768 1.00 89.31 95 TYR A N 1
ATOM 682 C CA . TYR A 1 95 ? 7.690 -2.188 3.643 1.00 89.31 95 TYR A CA 1
ATOM 683 C C . TYR A 1 95 ? 8.155 -3.566 4.107 1.00 89.31 95 TYR A C 1
ATOM 685 O O . TYR A 1 95 ? 8.830 -3.682 5.126 1.00 89.31 95 TYR A O 1
ATOM 693 N N . ASP A 1 96 ? 7.828 -4.590 3.319 1.00 88.75 96 ASP A N 1
ATOM 694 C CA . ASP A 1 96 ? 8.182 -5.994 3.565 1.00 88.75 96 ASP A CA 1
ATOM 695 C C . ASP A 1 96 ? 7.798 -6.506 4.973 1.00 88.75 96 ASP A C 1
ATOM 697 O O . ASP A 1 96 ? 8.642 -7.074 5.672 1.00 88.75 96 ASP A O 1
ATOM 701 N N . PRO A 1 97 ? 6.538 -6.307 5.424 1.00 90.62 97 PRO A N 1
ATOM 702 C CA . PRO A 1 97 ? 6.105 -6.806 6.723 1.00 90.62 97 PRO A CA 1
ATOM 703 C C . PRO A 1 97 ? 6.144 -8.344 6.770 1.00 90.62 97 PRO A C 1
ATOM 705 O O . PRO A 1 97 ? 5.876 -9.002 5.752 1.00 90.62 97 PRO A O 1
ATOM 708 N N . PRO A 1 98 ? 6.439 -8.945 7.939 1.00 91.44 98 PRO A N 1
ATOM 709 C CA . PRO A 1 98 ? 6.488 -10.393 8.093 1.00 91.44 98 PRO A CA 1
ATOM 710 C C . PRO A 1 98 ? 5.182 -11.067 7.663 1.00 91.44 98 PRO A C 1
ATOM 712 O O . PRO A 1 98 ? 4.084 -10.650 8.028 1.00 91.44 98 PRO A O 1
ATOM 715 N N . ALA A 1 99 ? 5.289 -12.174 6.925 1.00 90.88 99 ALA A N 1
ATOM 716 C CA . ALA A 1 99 ? 4.112 -12.900 6.446 1.00 90.88 99 ALA A CA 1
ATOM 717 C C . ALA A 1 99 ? 3.221 -13.426 7.587 1.00 90.88 99 ALA A C 1
ATOM 719 O O . ALA A 1 99 ? 2.012 -13.542 7.406 1.00 90.88 99 ALA A O 1
ATOM 720 N N . ALA A 1 100 ? 3.801 -13.740 8.751 1.00 92.62 100 ALA A N 1
ATOM 721 C CA . ALA A 1 100 ? 3.048 -14.167 9.928 1.00 92.62 100 ALA A CA 1
ATOM 722 C C . ALA A 1 100 ? 2.064 -13.083 10.399 1.00 92.62 100 ALA A C 1
ATOM 724 O O . ALA A 1 100 ? 0.900 -13.393 10.641 1.00 92.62 100 ALA A O 1
ATOM 725 N N . ASP A 1 101 ? 2.509 -11.825 10.427 1.00 93.44 101 ASP A N 1
ATOM 726 C CA . ASP A 1 101 ? 1.705 -10.684 10.868 1.00 93.44 101 ASP A CA 1
ATOM 727 C C . ASP A 1 101 ? 0.592 -10.392 9.857 1.00 93.44 101 ASP A C 1
ATOM 729 O O . ASP A 1 101 ? -0.570 -10.243 10.223 1.00 93.44 101 ASP A O 1
ATOM 733 N N . LEU A 1 102 ? 0.912 -10.435 8.558 1.00 92.94 102 LEU A N 1
ATOM 734 C CA . LEU A 1 102 ? -0.091 -10.291 7.497 1.00 92.94 102 LEU A CA 1
ATOM 735 C C . LEU A 1 102 ? -1.185 -11.363 7.573 1.00 92.94 102 LEU A C 1
ATOM 737 O O . LEU A 1 102 ? -2.345 -11.069 7.298 1.00 92.94 102 LEU A O 1
ATOM 741 N N . ASN A 1 103 ? -0.833 -12.600 7.927 1.00 93.19 103 ASN A N 1
ATOM 742 C CA . ASN A 1 103 ? -1.785 -13.709 8.019 1.00 93.19 103 ASN A CA 1
ATOM 743 C C . ASN A 1 103 ? -2.661 -13.656 9.282 1.00 93.19 103 ASN A C 1
ATOM 745 O O . ASN A 1 103 ? -3.674 -14.352 9.335 1.00 93.19 103 ASN A O 1
ATOM 749 N N . ALA A 1 104 ? -2.278 -12.868 10.290 1.00 93.62 104 ALA A N 1
ATOM 750 C CA . ALA A 1 104 ? -3.044 -12.703 11.524 1.00 93.62 104 ALA A CA 1
ATOM 751 C C . ALA A 1 104 ? -4.196 -11.689 11.386 1.00 93.62 104 ALA A C 1
ATOM 753 O O . ALA A 1 104 ? -5.095 -11.665 12.225 1.00 93.62 104 ALA A O 1
ATOM 754 N N . VAL A 1 105 ? -4.188 -10.874 10.328 1.00 95.75 105 VAL A N 1
ATOM 755 C CA . VAL A 1 105 ? -5.162 -9.800 10.106 1.00 95.75 105 VAL A CA 1
ATOM 756 C C . VAL A 1 105 ? -6.315 -10.277 9.220 1.00 95.75 105 VAL A C 1
ATOM 758 O O . VAL A 1 105 ? -6.124 -10.936 8.194 1.00 95.75 105 VAL A O 1
ATOM 761 N N . ALA A 1 106 ? -7.540 -9.906 9.594 1.00 95.06 106 ALA A N 1
ATOM 762 C CA . ALA A 1 106 ? -8.739 -10.163 8.804 1.00 95.06 106 ALA A CA 1
ATOM 763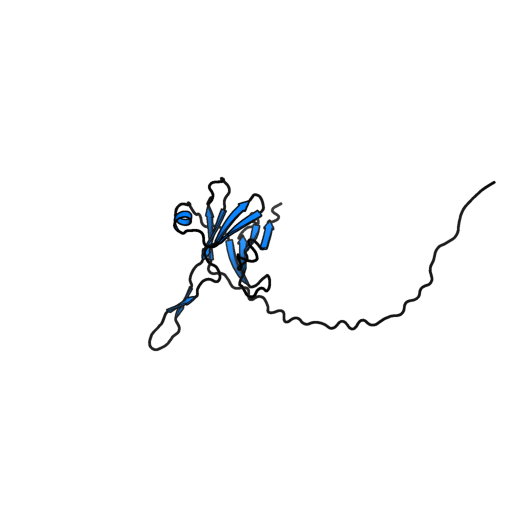 C C . ALA A 1 106 ? -8.883 -9.126 7.674 1.00 95.06 106 ALA A C 1
ATOM 765 O O . ALA A 1 106 ? -9.499 -8.075 7.840 1.00 95.06 106 ALA A O 1
ATOM 766 N N . TRP A 1 107 ? -8.309 -9.431 6.512 1.00 95.12 107 TRP A N 1
ATOM 767 C CA . TRP A 1 107 ? -8.323 -8.550 5.342 1.00 95.12 107 TRP A CA 1
ATOM 768 C C . TRP A 1 107 ? -9.622 -8.631 4.532 1.00 95.12 107 TRP A C 1
ATOM 770 O O . TRP A 1 107 ? -10.091 -9.718 4.192 1.00 95.12 107 TRP A O 1
ATOM 780 N N . THR A 1 108 ? -10.131 -7.474 4.105 1.00 94.94 108 THR A N 1
ATOM 781 C CA . THR A 1 108 ? -11.227 -7.348 3.128 1.00 94.94 108 THR A CA 1
ATOM 782 C C . THR A 1 108 ? -10.734 -6.622 1.880 1.00 94.94 108 THR A C 1
ATOM 784 O O . THR A 1 108 ? -9.882 -5.749 1.976 1.00 94.94 108 THR A O 1
ATOM 787 N N . ALA A 1 109 ? -11.217 -6.984 0.688 1.00 91.94 109 ALA A N 1
ATOM 788 C CA . ALA A 1 109 ? -10.808 -6.304 -0.544 1.00 91.94 109 ALA A CA 1
ATOM 789 C C . ALA A 1 109 ? -11.204 -4.818 -0.506 1.00 91.94 109 ALA A C 1
ATOM 791 O O . ALA A 1 109 ? -12.360 -4.499 -0.234 1.00 91.94 109 ALA A O 1
ATOM 792 N N . ALA A 1 110 ? -10.252 -3.930 -0.797 1.00 90.00 110 ALA A N 1
ATOM 793 C CA . ALA A 1 110 ? -10.482 -2.491 -0.828 1.00 90.00 110 ALA A CA 1
ATOM 794 C C . ALA A 1 110 ? -10.691 -2.007 -2.277 1.00 90.00 110 ALA A C 1
ATOM 796 O O . ALA A 1 110 ? -10.032 -2.517 -3.193 1.00 90.00 110 ALA A O 1
ATOM 797 N N . PRO A 1 111 ? -11.587 -1.033 -2.517 1.00 89.06 111 PRO A N 1
ATOM 798 C CA . PRO A 1 111 ? -11.994 -0.619 -3.855 1.00 89.06 111 PRO A CA 1
ATOM 799 C C . PRO A 1 111 ? -10.990 0.365 -4.480 1.00 89.06 111 PRO A C 1
ATOM 801 O O . PRO A 1 111 ? -11.320 1.515 -4.755 1.00 89.06 111 PRO A O 1
ATOM 804 N N . TYR A 1 112 ? -9.767 -0.098 -4.737 1.00 88.44 112 TYR A N 1
ATOM 805 C CA . TYR A 1 112 ? -8.711 0.697 -5.363 1.00 88.44 112 TYR A CA 1
ATOM 806 C C . TYR A 1 112 ? -8.299 0.143 -6.727 1.00 88.44 112 TYR A C 1
ATOM 808 O O . TYR A 1 112 ? -8.082 -1.060 -6.897 1.00 88.44 112 TYR A O 1
ATOM 816 N N . GLN A 1 113 ? -8.105 1.046 -7.683 1.00 87.81 113 GLN A N 1
ATOM 817 C CA . GLN A 1 113 ? -7.285 0.815 -8.866 1.00 87.81 113 GLN A CA 1
ATOM 818 C C . GLN A 1 113 ? -5.831 1.143 -8.539 1.00 87.81 113 GLN A C 1
ATOM 820 O O . GLN A 1 113 ? -5.545 2.114 -7.839 1.00 87.81 113 GLN A O 1
ATOM 825 N N . SER A 1 114 ? -4.906 0.333 -9.049 1.00 86.69 114 SER A N 1
ATOM 826 C CA . SER A 1 114 ? -3.477 0.531 -8.827 1.00 86.69 114 SER A CA 1
ATOM 827 C C . SER A 1 114 ? -2.733 0.770 -10.139 1.00 86.69 114 SER A C 1
ATOM 829 O O . SER A 1 114 ? -2.955 0.093 -11.149 1.00 86.69 114 SER A O 1
ATOM 831 N N . PHE A 1 115 ? -1.832 1.748 -10.115 1.00 86.12 115 PHE A N 1
ATOM 832 C CA . PHE A 1 115 ? -0.989 2.142 -11.239 1.00 86.12 115 PHE A CA 1
ATOM 833 C C . PHE A 1 115 ? 0.458 2.274 -10.785 1.00 86.12 115 PHE A C 1
ATOM 835 O O . PHE A 1 115 ? 0.713 2.565 -9.623 1.00 86.12 115 PHE A O 1
ATOM 842 N N . ILE A 1 116 ? 1.401 2.071 -11.698 1.00 84.25 116 ILE A N 1
ATOM 843 C CA . ILE A 1 116 ? 2.834 2.264 -11.450 1.00 84.25 116 ILE A CA 1
ATOM 844 C C . ILE A 1 116 ? 3.422 3.282 -12.419 1.00 84.25 116 ILE A C 1
ATOM 846 O O . ILE A 1 116 ? 3.011 3.355 -13.582 1.00 84.25 116 ILE A O 1
ATOM 850 N N . GLY A 1 117 ? 4.412 4.025 -11.935 1.00 81.75 117 GLY A N 1
ATOM 851 C CA . GLY A 1 117 ? 5.207 4.984 -12.694 1.00 81.75 117 GLY A CA 1
ATOM 852 C C . GLY A 1 117 ? 6.365 5.496 -11.842 1.00 81.75 117 GLY A C 1
ATOM 853 O O . GLY A 1 117 ? 6.342 5.333 -10.636 1.00 81.75 117 GLY A O 1
ATOM 854 N N . ASP A 1 118 ? 7.377 6.103 -12.447 1.00 83.44 118 ASP A N 1
ATOM 855 C CA . ASP A 1 118 ? 8.426 6.818 -11.707 1.00 83.44 118 ASP A CA 1
ATOM 856 C C . ASP A 1 118 ? 7.976 8.282 -11.552 1.00 83.44 118 ASP A C 1
ATOM 858 O O . ASP A 1 118 ? 8.063 9.067 -12.504 1.00 83.44 118 ASP A O 1
ATOM 862 N N . LEU A 1 119 ? 7.360 8.623 -10.411 1.00 83.12 119 LEU A N 1
ATOM 863 C CA . LEU A 1 119 ? 6.733 9.935 -10.201 1.00 83.12 119 LEU A CA 1
ATOM 864 C C . LEU A 1 119 ? 7.720 10.950 -9.619 1.00 83.12 119 LEU A C 1
ATOM 866 O O . LEU A 1 119 ? 7.567 12.152 -9.855 1.00 83.12 119 LEU A O 1
ATOM 870 N N . ASN A 1 120 ? 8.723 10.484 -8.878 1.00 80.19 120 ASN A N 1
ATOM 871 C CA . ASN A 1 120 ? 9.746 11.322 -8.255 1.00 80.19 120 ASN A CA 1
ATOM 872 C C . ASN A 1 120 ? 11.062 11.400 -9.066 1.00 80.19 120 ASN A C 1
ATOM 874 O O . ASN A 1 120 ? 11.941 12.183 -8.703 1.00 80.19 120 ASN A O 1
ATOM 878 N N . ARG A 1 121 ? 11.161 10.679 -10.194 1.00 82.81 121 ARG A N 1
ATOM 879 C CA . ARG A 1 121 ? 12.325 10.601 -11.097 1.00 82.81 121 ARG A CA 1
ATOM 880 C C . ARG A 1 121 ? 13.572 10.017 -10.437 1.00 82.81 121 ARG A C 1
ATOM 882 O O . ARG A 1 121 ? 14.688 10.416 -10.782 1.00 82.81 121 ARG A O 1
ATOM 889 N N . ASP A 1 122 ? 13.399 9.099 -9.492 1.00 78.69 122 ASP A N 1
ATOM 890 C CA . ASP A 1 122 ? 14.515 8.405 -8.845 1.00 78.69 122 ASP A CA 1
ATOM 891 C C . ASP A 1 122 ? 14.936 7.118 -9.583 1.00 78.69 122 ASP A C 1
ATOM 893 O O . ASP A 1 122 ? 15.931 6.486 -9.216 1.00 78.69 122 ASP A O 1
ATOM 897 N N . GLY A 1 123 ? 14.232 6.766 -10.666 1.00 80.44 123 GLY A N 1
ATOM 898 C CA . GLY A 1 123 ? 14.476 5.565 -11.460 1.00 80.44 123 GLY A CA 1
ATOM 899 C C . GLY A 1 123 ? 13.844 4.297 -10.880 1.00 80.44 123 GLY A C 1
ATOM 900 O O . GLY A 1 123 ? 14.025 3.216 -11.449 1.00 80.44 123 GLY A O 1
ATOM 901 N N . ILE A 1 124 ? 13.103 4.406 -9.777 1.00 81.50 124 ILE A N 1
ATOM 902 C CA . ILE A 1 124 ? 12.333 3.336 -9.146 1.00 81.50 124 ILE A CA 1
ATOM 903 C C . ILE A 1 124 ? 10.844 3.610 -9.397 1.00 81.50 124 ILE A C 1
ATOM 905 O O . ILE A 1 124 ? 10.381 4.742 -9.446 1.00 81.50 124 ILE A O 1
ATOM 909 N N . LEU A 1 125 ? 10.068 2.549 -9.628 1.00 84.56 125 LEU A N 1
ATOM 910 C CA . LEU A 1 125 ? 8.634 2.693 -9.870 1.00 84.56 125 LEU A CA 1
ATOM 911 C C . LEU A 1 125 ? 7.885 2.886 -8.548 1.00 84.56 125 LEU A C 1
ATOM 913 O O . LEU A 1 125 ? 7.879 2.000 -7.696 1.00 84.56 125 LEU A O 1
ATOM 917 N N . ASP A 1 126 ? 7.191 4.008 -8.437 1.00 85.81 126 ASP A N 1
ATOM 918 C CA . ASP A 1 126 ? 6.207 4.321 -7.413 1.00 85.81 126 ASP A CA 1
ATOM 919 C C . ASP A 1 126 ? 4.837 3.714 -7.758 1.00 85.81 126 ASP A C 1
ATOM 921 O O . ASP A 1 126 ? 4.538 3.370 -8.908 1.00 85.81 126 ASP A O 1
ATOM 925 N N . LEU A 1 127 ? 3.977 3.604 -6.746 1.00 87.50 127 LEU A N 1
ATOM 926 C CA . LEU A 1 127 ? 2.624 3.074 -6.856 1.00 87.50 127 LEU A CA 1
ATOM 927 C C . LEU A 1 127 ? 1.592 4.166 -6.573 1.00 87.50 127 LEU A C 1
ATOM 929 O O . LEU A 1 127 ? 1.645 4.847 -5.554 1.00 87.50 127 LEU A O 1
ATOM 933 N N . VAL A 1 128 ? 0.596 4.276 -7.440 1.00 88.31 128 VAL A N 1
ATOM 934 C CA . VAL A 1 128 ? -0.567 5.142 -7.262 1.00 88.31 128 VAL A CA 1
ATOM 935 C C . VAL A 1 128 ? -1.788 4.278 -6.986 1.00 88.31 128 VAL A C 1
ATOM 937 O O . VAL A 1 128 ? -2.102 3.374 -7.760 1.00 88.31 128 VAL A O 1
ATOM 940 N N . LEU A 1 129 ? -2.481 4.565 -5.888 1.00 89.75 129 LEU A N 1
ATOM 941 C CA . LEU A 1 129 ? -3.739 3.940 -5.499 1.00 89.75 129 LEU A CA 1
ATOM 942 C C . LEU A 1 129 ? -4.861 4.944 -5.702 1.00 89.75 129 LEU A C 1
ATOM 944 O O . LEU A 1 129 ? -5.019 5.885 -4.923 1.00 89.75 129 LEU A O 1
ATOM 948 N N . GLN A 1 130 ? -5.631 4.733 -6.758 1.00 89.06 130 GLN A N 1
ATOM 949 C CA . GLN A 1 130 ? -6.795 5.534 -7.078 1.00 89.06 130 GLN A CA 1
ATOM 950 C C . GLN A 1 130 ? -8.047 4.856 -6.511 1.00 89.06 130 GLN A C 1
ATOM 952 O O . GLN A 1 130 ? -8.328 3.716 -6.886 1.00 89.06 130 GLN A O 1
ATOM 957 N N . PRO A 1 131 ? -8.799 5.514 -5.619 1.00 87.50 131 PRO A N 1
ATOM 958 C CA . PRO A 1 131 ? -10.043 4.957 -5.112 1.00 87.50 131 PRO A CA 1
ATOM 959 C C . PRO A 1 131 ? -11.099 4.902 -6.226 1.00 87.50 131 PRO A C 1
ATOM 961 O O . PRO A 1 131 ? -11.125 5.747 -7.126 1.00 87.50 131 PRO A O 1
ATOM 964 N N . ASN A 1 132 ? -11.962 3.887 -6.183 1.00 86.00 132 ASN A N 1
ATOM 965 C CA . ASN A 1 132 ? -13.062 3.729 -7.140 1.00 86.00 132 ASN A CA 1
ATOM 966 C C . ASN A 1 132 ? -14.202 4.731 -6.902 1.00 86.00 132 ASN A C 1
ATOM 968 O O . ASN A 1 132 ? -15.016 4.950 -7.798 1.00 86.00 132 ASN A O 1
ATOM 972 N N . ASP A 1 133 ? -14.268 5.317 -5.709 1.00 78.50 133 ASP A N 1
ATOM 973 C CA . ASP A 1 133 ? -15.217 6.355 -5.327 1.00 78.50 133 ASP A CA 1
ATOM 974 C C . ASP A 1 133 ? -14.491 7.568 -4.719 1.00 78.50 133 ASP A C 1
ATOM 976 O O . ASP A 1 133 ? -13.284 7.555 -4.487 1.00 78.50 133 ASP A O 1
ATOM 980 N N . SER A 1 134 ? -15.221 8.665 -4.520 1.00 66.81 134 SER A N 1
ATOM 981 C CA . SER A 1 134 ? -14.665 9.923 -4.012 1.00 66.81 134 SER A CA 1
ATOM 982 C C . SER A 1 134 ? -14.570 9.995 -2.485 1.00 66.81 134 SER A C 1
ATOM 984 O O . SER A 1 134 ? -14.229 11.057 -1.964 1.00 66.81 134 SER A O 1
ATOM 986 N N . SER A 1 135 ? -14.949 8.936 -1.764 1.00 67.06 135 SER A N 1
ATOM 987 C CA . SER A 1 135 ? -14.953 8.924 -0.298 1.00 67.06 135 SER A CA 1
ATOM 988 C C . SER A 1 135 ? -13.578 8.598 0.278 1.00 67.06 135 SER A C 1
ATOM 990 O O . SER A 1 135 ? -13.274 9.013 1.396 1.00 67.06 135 SER A O 1
ATOM 992 N N . ASP A 1 136 ? -12.736 7.931 -0.507 1.00 78.81 136 ASP A N 1
ATOM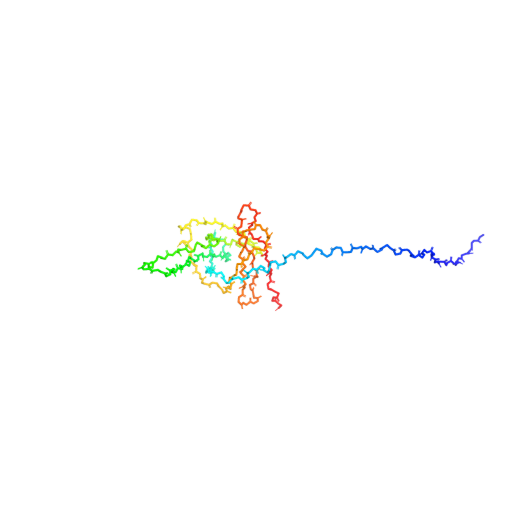 993 C CA . ASP A 1 136 ? -11.367 7.598 -0.143 1.00 78.81 136 ASP A CA 1
ATOM 994 C C . ASP A 1 136 ? -10.331 8.550 -0.766 1.00 78.81 136 ASP A C 1
ATOM 996 O O . ASP A 1 136 ? -10.592 9.321 -1.694 1.00 78.81 136 ASP A O 1
ATOM 1000 N N . SER A 1 137 ? -9.116 8.522 -0.217 1.00 83.00 137 SER A N 1
ATOM 1001 C CA . SER A 1 137 ? -8.000 9.341 -0.696 1.00 83.00 137 SER A CA 1
ATOM 1002 C C . SER A 1 137 ? -7.250 8.659 -1.839 1.00 83.00 137 SER A C 1
ATOM 1004 O O . SER A 1 137 ? -6.987 7.457 -1.787 1.00 83.00 137 SER A O 1
ATOM 1006 N N . LEU A 1 138 ? -6.814 9.452 -2.820 1.00 86.12 138 LEU A N 1
ATOM 1007 C CA . LEU A 1 138 ? -5.754 9.069 -3.751 1.00 86.12 138 LEU A CA 1
ATOM 1008 C C . LEU A 1 138 ? -4.432 9.007 -2.978 1.00 86.12 138 LEU A C 1
ATOM 1010 O O . LEU A 1 138 ? -4.066 9.967 -2.290 1.00 86.12 138 LEU A O 1
ATOM 1014 N N . LEU A 1 139 ? -3.715 7.894 -3.108 1.00 88.81 139 LEU A N 1
ATOM 1015 C CA . LEU A 1 139 ? -2.444 7.669 -2.422 1.00 88.81 139 LEU A CA 1
ATOM 1016 C C . LEU A 1 139 ? -1.334 7.450 -3.441 1.00 88.81 139 LEU A C 1
ATOM 1018 O O . LEU A 1 139 ? -1.512 6.719 -4.412 1.00 88.81 139 LEU A O 1
ATOM 1022 N N . ILE A 1 140 ? -0.176 8.052 -3.194 1.00 87.81 140 ILE A N 1
ATOM 1023 C CA . ILE A 1 140 ? 1.056 7.772 -3.930 1.00 87.81 140 ILE A CA 1
ATOM 1024 C C . ILE A 1 140 ? 2.048 7.196 -2.924 1.00 87.81 140 ILE A C 1
ATOM 1026 O O . ILE A 1 140 ? 2.404 7.857 -1.948 1.00 87.81 140 ILE A O 1
ATOM 1030 N N . VAL A 1 141 ? 2.464 5.956 -3.141 1.00 87.56 141 VAL A N 1
ATOM 1031 C CA . VAL A 1 141 ? 3.394 5.202 -2.298 1.00 87.56 141 VAL A CA 1
ATOM 1032 C C . VAL A 1 141 ? 4.704 5.089 -3.053 1.00 87.56 141 VAL A C 1
ATOM 1034 O O . VAL A 1 141 ? 4.7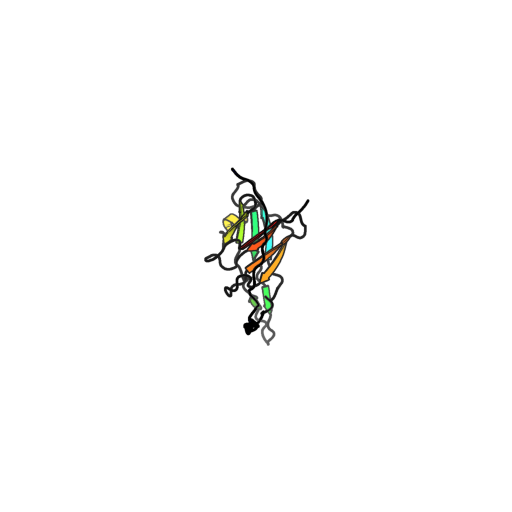05 4.668 -4.210 1.00 87.56 141 VAL A O 1
ATOM 1037 N N . SER A 1 142 ? 5.807 5.482 -2.421 1.00 84.94 142 SER A N 1
ATOM 1038 C CA . SER A 1 142 ? 7.094 5.435 -3.100 1.00 84.94 142 SER A CA 1
ATOM 1039 C C . SER A 1 142 ? 7.540 4.002 -3.335 1.00 84.94 142 SER A C 1
ATOM 1041 O O . SER A 1 142 ? 7.264 3.106 -2.534 1.00 84.94 142 SER A O 1
ATOM 1043 N N . GLY A 1 143 ? 8.291 3.800 -4.411 1.00 82.00 143 GLY A N 1
ATOM 1044 C CA . GLY A 1 143 ? 9.010 2.556 -4.590 1.00 82.00 143 GLY A CA 1
ATOM 1045 C C . GLY A 1 143 ? 10.304 2.430 -3.798 1.00 82.00 143 GLY A C 1
ATOM 1046 O O . GLY A 1 143 ? 10.874 1.342 -3.703 1.00 82.00 143 GLY A O 1
ATOM 1047 N N . ASN A 1 144 ? 10.756 3.532 -3.204 1.00 79.06 144 ASN A N 1
ATOM 1048 C CA . ASN A 1 144 ? 12.055 3.653 -2.572 1.00 79.06 144 ASN A CA 1
ATOM 1049 C C . ASN A 1 144 ? 11.921 3.888 -1.056 1.00 79.06 144 ASN A C 1
ATOM 1051 O O . ASN A 1 144 ? 11.963 5.035 -0.600 1.00 79.06 144 ASN A O 1
ATOM 1055 N N . PRO A 1 145 ? 11.817 2.818 -0.244 1.00 69.88 145 PRO A N 1
ATOM 1056 C CA . PRO A 1 145 ? 11.571 2.926 1.195 1.00 69.88 145 PRO A CA 1
ATOM 1057 C C . PRO A 1 145 ? 12.675 3.661 1.963 1.00 69.88 145 PRO A C 1
ATOM 1059 O O . PRO A 1 145 ? 12.443 4.141 3.070 1.00 69.88 145 PRO A O 1
ATOM 1062 N N . SER A 1 146 ? 13.886 3.730 1.402 1.00 66.44 146 SER A N 1
ATOM 1063 C CA . SER A 1 146 ? 15.045 4.375 2.022 1.00 66.44 146 SER A CA 1
ATOM 1064 C C . SER A 1 146 ? 15.069 5.891 1.824 1.00 66.44 146 SER A C 1
ATOM 1066 O O . SER A 1 146 ? 15.751 6.579 2.580 1.00 66.44 146 SER A O 1
ATOM 1068 N N . ALA A 1 147 ? 14.334 6.409 0.836 1.00 60.34 147 ALA A N 1
ATOM 1069 C CA . ALA A 1 147 ? 14.234 7.838 0.556 1.00 60.34 147 ALA A CA 1
ATOM 1070 C C . ALA A 1 147 ? 12.858 8.405 0.940 1.00 60.34 147 ALA A C 1
ATOM 1072 O O . ALA A 1 147 ? 12.788 9.491 1.516 1.00 60.34 147 ALA A O 1
ATOM 1073 N N . HIS A 1 148 ? 11.770 7.669 0.664 1.00 61.44 148 HIS A N 1
ATOM 1074 C CA . HIS A 1 148 ? 10.402 8.151 0.844 1.00 61.44 148 HIS A CA 1
ATOM 1075 C C . HIS A 1 148 ? 9.396 7.026 1.181 1.00 61.44 148 HIS A C 1
ATOM 1077 O O . HIS A 1 148 ? 9.486 5.896 0.713 1.00 61.44 148 HIS A O 1
ATOM 1083 N N . GLY A 1 149 ? 8.401 7.337 2.018 1.00 73.62 149 GLY A N 1
ATOM 1084 C CA . GLY A 1 149 ? 7.309 6.424 2.382 1.00 73.62 149 GLY A CA 1
ATOM 1085 C C . GLY A 1 149 ? 6.074 6.652 1.512 1.00 73.62 149 GLY A C 1
ATOM 1086 O O . GLY A 1 149 ? 5.997 6.214 0.369 1.00 73.62 149 GLY A O 1
ATOM 1087 N N . VAL A 1 150 ? 5.104 7.386 2.052 1.00 73.31 150 VAL A N 1
ATOM 1088 C CA . VAL A 1 150 ? 3.959 7.895 1.288 1.00 73.31 150 VAL A CA 1
ATOM 1089 C C . VAL A 1 150 ? 4.343 9.256 0.708 1.00 73.31 150 VAL A C 1
ATOM 1091 O O . VAL A 1 150 ? 4.703 10.164 1.453 1.00 73.31 150 VAL A O 1
ATOM 1094 N N . LEU A 1 151 ? 4.302 9.380 -0.619 1.00 69.19 151 LEU A N 1
ATOM 1095 C CA . LEU A 1 151 ? 4.685 10.590 -1.352 1.00 69.19 151 LEU A CA 1
ATOM 1096 C C . LEU A 1 151 ? 3.571 11.634 -1.348 1.00 69.19 151 LEU A C 1
ATOM 1098 O O . LEU A 1 151 ? 3.844 12.829 -1.261 1.00 69.19 151 LEU A O 1
ATOM 1102 N N . GLN A 1 152 ? 2.315 11.193 -1.430 1.00 73.00 152 GLN A N 1
ATOM 1103 C CA . GLN A 1 152 ? 1.170 12.094 -1.440 1.00 73.00 152 GLN A CA 1
ATOM 1104 C C . GLN A 1 152 ? -0.094 11.395 -0.947 1.00 73.00 152 GLN A C 1
ATOM 1106 O O . GLN A 1 152 ? -0.368 10.248 -1.298 1.00 73.00 152 GLN A O 1
ATOM 1111 N N . VAL A 1 153 ? -0.891 12.139 -0.183 1.00 74.75 153 VAL A N 1
ATOM 1112 C CA . VAL A 1 153 ? -2.286 11.823 0.124 1.00 74.75 153 VAL A CA 1
ATOM 1113 C C . VAL A 1 153 ? -3.118 12.986 -0.399 1.00 74.75 153 VAL A C 1
ATOM 1115 O O . VAL A 1 153 ? -2.941 14.119 0.046 1.00 74.75 153 VAL A O 1
ATOM 1118 N N . ALA A 1 154 ? -4.000 12.731 -1.360 1.00 70.19 154 ALA A N 1
ATOM 1119 C CA . ALA A 1 154 ? -4.989 13.707 -1.802 1.00 70.19 154 ALA A CA 1
ATOM 1120 C C . ALA A 1 154 ? -6.372 13.194 -1.406 1.00 70.19 154 ALA A C 1
ATOM 1122 O O . ALA A 1 154 ? -6.847 12.194 -1.943 1.00 70.19 154 ALA A O 1
ATOM 1123 N N . SER A 1 155 ? -6.997 13.856 -0.433 1.00 61.50 155 SER A N 1
ATOM 1124 C CA . SER A 1 155 ? -8.347 13.516 0.001 1.00 61.50 155 SER A CA 1
ATOM 1125 C C . SER A 1 155 ? -9.354 13.808 -1.108 1.00 61.50 155 SER A C 1
ATOM 1127 O O . SER A 1 155 ? -9.335 14.881 -1.721 1.00 61.50 155 SER A O 1
ATOM 1129 N N . GLY A 1 156 ? -10.253 12.856 -1.361 1.00 52.50 156 GLY A N 1
ATOM 1130 C CA . GLY A 1 156 ? -11.458 13.126 -2.129 1.00 52.50 156 GLY A CA 1
ATOM 1131 C C . GLY A 1 156 ? -12.240 14.241 -1.437 1.00 52.50 156 GLY A C 1
ATOM 1132 O O . GLY A 1 156 ? -12.542 14.166 -0.246 1.00 52.50 156 GLY A O 1
ATOM 1133 N N . THR A 1 157 ? -12.527 15.326 -2.153 1.00 44.38 157 THR A N 1
ATOM 1134 C CA . THR A 1 157 ? -13.374 16.410 -1.637 1.00 44.38 157 THR A CA 1
ATOM 1135 C C . THR A 1 157 ? -14.838 15.995 -1.758 1.00 44.38 157 THR A C 1
ATOM 1137 O O . THR A 1 157 ? -15.590 16.525 -2.570 1.00 44.38 157 THR A O 1
ATOM 1140 N N . GLY A 1 158 ? -15.248 15.011 -0.958 1.00 46.38 158 GLY A N 1
ATOM 1141 C CA . GLY A 1 158 ? -16.659 14.744 -0.707 1.00 46.38 158 GLY A CA 1
ATOM 1142 C C . GLY A 1 158 ? -17.234 15.883 0.131 1.00 46.38 158 GLY A C 1
ATOM 1143 O O . GLY A 1 158 ? -17.020 15.926 1.341 1.00 46.38 158 GLY A O 1
ATOM 1144 N N . ARG A 1 159 ? -17.881 16.842 -0.532 1.00 35.53 159 ARG A N 1
ATOM 1145 C CA . ARG A 1 159 ? -18.820 17.774 0.101 1.00 35.53 159 ARG A CA 1
ATOM 1146 C C . ARG A 1 159 ? -20.085 17.042 0.528 1.00 35.53 159 ARG A C 1
ATOM 1148 O O . ARG A 1 159 ? -20.479 16.113 -0.209 1.00 35.53 159 ARG A O 1
#

Secondary structure (DSSP, 8-state):
----------------------------------EE--EEEEEE-SSSSSS-EEEEEE--EEEEE-SSS-EEEEE--SS--EEEEEETTEEEEEES--HHHHHHS--EE--EEEEEE-SSSSSS-EEEEEESSTTSPEEEE-S-TTT-SEEEEE-----

Foldseek 3Di:
DDDDDDDDDDDDDDDDDDDDPPPPPPPPCPVQPKDFFQWFKWWWQLPPPPDIKIKTAHDWDWDFDDDPDTDTDIDGGLFHIWIWPDDDQHTFIDGPDDPVSVVVIDIDGFQWTKIWGDPVPPPRIWIWTHHPDLQAWIWIAGSDPPPDGTPDTHHRPPD